Protein AF-A0A2P5MAA4-F1 (afdb_monomer_lite)

Structure (mmCIF, N/CA/C/O backbone):
data_AF-A0A2P5MAA4-F1
#
_entry.id   AF-A0A2P5MAA4-F1
#
loop_
_atom_site.group_PDB
_atom_site.id
_atom_site.type_symbol
_atom_site.label_atom_id
_atom_site.label_alt_id
_atom_site.label_comp_id
_atom_site.label_asym_id
_atom_site.label_entity_id
_atom_site.label_seq_id
_atom_site.pdbx_PDB_ins_code
_atom_site.Cartn_x
_atom_site.Cartn_y
_atom_site.Cartn_z
_atom_site.occupancy
_atom_site.B_iso_or_equiv
_atom_site.auth_seq_id
_atom_site.auth_comp_id
_atom_site.auth_asym_id
_atom_site.auth_atom_id
_atom_site.pdbx_PDB_model_num
ATOM 1 N N . LYS A 1 1 ? 20.363 11.329 -18.194 1.00 47.38 1 LYS A N 1
ATOM 2 C CA . LYS A 1 1 ? 19.305 10.296 -18.138 1.00 47.38 1 LYS A CA 1
ATOM 3 C C . LYS A 1 1 ? 17.981 11.043 -18.228 1.00 47.38 1 LYS A C 1
ATOM 5 O O . LYS A 1 1 ? 17.679 11.774 -17.304 1.00 47.38 1 LYS A O 1
ATOM 10 N N . GLN A 1 2 ? 17.305 11.021 -19.375 1.00 47.00 2 GLN A N 1
ATOM 11 C CA . GLN A 1 2 ? 15.979 11.631 -19.543 1.00 47.00 2 GLN A CA 1
ATOM 12 C C . GLN A 1 2 ? 14.954 10.492 -19.495 1.00 47.00 2 GLN A C 1
ATOM 14 O O . GLN A 1 2 ? 15.171 9.483 -20.163 1.00 47.00 2 GLN A O 1
ATOM 19 N N . ASN A 1 3 ? 13.895 10.679 -18.697 1.00 53.00 3 ASN A N 1
ATOM 20 C CA . ASN A 1 3 ? 12.770 9.768 -18.419 1.00 53.00 3 ASN A CA 1
ATOM 21 C C . ASN A 1 3 ? 13.020 8.710 -17.334 1.00 53.00 3 ASN A C 1
ATOM 23 O O . ASN A 1 3 ? 12.909 7.516 -17.596 1.00 53.00 3 ASN A O 1
ATOM 27 N N . ALA A 1 4 ? 13.336 9.132 -16.110 1.00 56.66 4 ALA A N 1
ATOM 28 C CA . ALA A 1 4 ? 13.158 8.238 -14.974 1.00 56.66 4 ALA A CA 1
ATOM 29 C C . ALA A 1 4 ? 11.679 8.196 -14.579 1.00 56.66 4 ALA A C 1
ATOM 31 O O . ALA A 1 4 ? 11.072 9.243 -14.339 1.00 56.66 4 ALA A O 1
ATOM 32 N N . GLY A 1 5 ? 11.095 6.998 -14.571 1.00 70.31 5 GLY A N 1
ATOM 33 C CA . GLY A 1 5 ? 9.736 6.783 -14.106 1.00 70.31 5 GLY A CA 1
ATOM 34 C C . GLY A 1 5 ? 9.678 6.891 -12.587 1.00 70.31 5 GLY A C 1
ATOM 35 O O . GLY A 1 5 ? 10.462 6.271 -11.868 1.00 70.31 5 GLY A O 1
ATOM 36 N N . PHE A 1 6 ? 8.732 7.683 -12.101 1.00 83.75 6 PHE A N 1
ATOM 37 C CA . PHE A 1 6 ? 8.316 7.681 -10.708 1.00 83.75 6 PHE A CA 1
ATOM 38 C C . PHE A 1 6 ? 6.809 7.472 -10.673 1.00 83.75 6 PHE A C 1
ATOM 40 O O . PHE A 1 6 ? 6.080 7.987 -11.525 1.00 83.75 6 PHE A O 1
ATOM 47 N N . GLY A 1 7 ? 6.341 6.708 -9.696 1.00 83.12 7 GLY A N 1
ATOM 48 C CA . GLY A 1 7 ? 4.919 6.477 -9.536 1.00 83.12 7 GLY A CA 1
ATOM 49 C C . GLY A 1 7 ? 4.572 5.996 -8.141 1.00 83.12 7 GLY A C 1
ATOM 50 O O . GLY A 1 7 ? 5.356 5.322 -7.474 1.00 83.12 7 GLY A O 1
ATOM 51 N N . SER A 1 8 ? 3.381 6.388 -7.710 1.00 85.81 8 SER A N 1
ATOM 52 C CA . SER A 1 8 ? 2.749 5.934 -6.481 1.00 85.81 8 SER A CA 1
ATOM 53 C C . SER A 1 8 ? 1.289 5.658 -6.809 1.00 85.81 8 SER A C 1
ATOM 55 O O . SER A 1 8 ? 0.563 6.549 -7.253 1.00 85.81 8 SER A O 1
ATOM 57 N N . TYR A 1 9 ? 0.884 4.404 -6.650 1.00 86.44 9 TYR A N 1
ATOM 58 C CA . TYR A 1 9 ? -0.506 3.985 -6.717 1.00 86.44 9 TYR A CA 1
ATOM 59 C C . TYR A 1 9 ? -0.965 3.583 -5.330 1.00 86.44 9 TYR A C 1
ATOM 61 O O . TYR A 1 9 ? -0.271 2.851 -4.622 1.00 86.44 9 TYR A O 1
ATOM 69 N N . SER A 1 10 ? -2.168 4.007 -4.966 1.00 88.94 10 SER A N 1
ATOM 70 C CA . SER A 1 10 ? -2.806 3.561 -3.741 1.00 88.94 10 SER A CA 1
ATOM 71 C C . SER A 1 10 ? -4.299 3.342 -3.931 1.00 88.94 10 SER A C 1
ATOM 73 O O . SER A 1 10 ? -4.956 3.993 -4.742 1.00 88.94 10 SER A O 1
ATOM 75 N N . LEU A 1 11 ? -4.825 2.381 -3.180 1.00 89.19 11 LEU A N 1
ATOM 76 C CA . LEU A 1 11 ? -6.247 2.112 -3.051 1.00 89.19 11 LEU A CA 1
ATOM 77 C C . LEU A 1 11 ? -6.568 2.005 -1.565 1.00 89.19 11 LEU A C 1
ATOM 79 O O . LEU A 1 11 ? -6.049 1.119 -0.882 1.00 89.19 11 LEU A O 1
ATOM 83 N N . SER A 1 12 ? -7.448 2.880 -1.087 1.00 93.62 12 SER A N 1
ATOM 84 C CA . SER A 1 12 ? -7.877 2.906 0.310 1.00 93.62 12 SER A CA 1
ATOM 85 C C . SER A 1 12 ? -9.345 2.532 0.445 1.00 93.62 12 SER A C 1
ATOM 87 O O . SER A 1 12 ? -10.189 2.974 -0.334 1.00 93.62 12 SER A O 1
ATOM 89 N N . PHE A 1 13 ? -9.660 1.726 1.454 1.00 93.06 13 PHE A N 1
ATOM 90 C CA . PHE A 1 13 ? -11.032 1.391 1.820 1.00 93.06 13 PHE A CA 1
ATOM 91 C C . PHE A 1 13 ? -11.165 1.180 3.327 1.00 93.06 13 PHE A C 1
ATOM 93 O O . PHE A 1 13 ? -10.220 0.785 4.011 1.00 93.06 13 PHE A O 1
ATOM 100 N N . THR A 1 14 ? -12.376 1.389 3.840 1.00 95.44 14 THR A N 1
ATOM 101 C CA . THR A 1 14 ? -12.677 1.244 5.268 1.00 95.44 14 THR A CA 1
ATOM 102 C C . THR A 1 14 ? -13.621 0.075 5.501 1.00 95.44 14 THR A C 1
ATOM 104 O O . THR A 1 14 ? -14.649 -0.054 4.836 1.00 95.44 14 THR A O 1
ATOM 107 N N . LYS A 1 15 ? -13.307 -0.767 6.490 1.00 92.69 15 LYS A N 1
ATOM 108 C CA . LYS A 1 15 ? -14.181 -1.852 6.949 1.00 92.69 15 LYS A CA 1
ATOM 109 C C . LYS A 1 15 ? -14.099 -1.993 8.467 1.00 92.69 15 LYS A C 1
ATOM 111 O O . LYS A 1 15 ? -13.014 -2.117 9.017 1.00 92.69 15 LYS A O 1
ATOM 116 N N . TYR A 1 16 ? -15.252 -1.986 9.140 1.00 93.44 16 TYR A N 1
ATOM 117 C CA . TYR A 1 16 ? -15.362 -2.111 10.604 1.00 93.44 16 TYR A CA 1
ATOM 118 C C . TYR A 1 16 ? -14.443 -1.154 11.394 1.00 93.44 16 TYR A C 1
ATOM 120 O O . TYR A 1 16 ? -13.782 -1.571 12.342 1.00 93.44 16 TYR A O 1
ATOM 128 N N . ASN A 1 17 ? -14.404 0.128 11.008 1.00 92.88 17 ASN A N 1
ATOM 129 C CA . ASN A 1 17 ? -13.546 1.171 11.605 1.00 92.88 17 ASN A CA 1
ATOM 130 C C . ASN A 1 17 ? -12.034 0.909 11.482 1.00 92.88 17 ASN A C 1
ATOM 132 O O . ASN A 1 17 ? -11.237 1.449 12.248 1.00 92.88 17 ASN A O 1
ATOM 136 N N . VAL A 1 18 ? -11.642 0.079 10.518 1.00 95.94 18 VAL A N 1
ATOM 137 C CA . VAL A 1 18 ? -10.253 -0.127 10.116 1.00 95.94 18 VAL A CA 1
ATOM 138 C C . VAL A 1 18 ? -10.098 0.392 8.695 1.00 95.94 18 VAL A C 1
ATOM 140 O O . VAL A 1 18 ? -10.852 -0.008 7.805 1.00 95.94 18 VAL A O 1
ATOM 143 N N . GLU A 1 19 ? -9.144 1.291 8.492 1.00 97.44 19 GLU A N 1
ATOM 144 C CA . GLU A 1 19 ? -8.744 1.757 7.169 1.00 97.44 19 GLU A CA 1
ATOM 145 C C . GLU A 1 19 ? -7.607 0.873 6.654 1.00 97.44 19 GLU A C 1
ATOM 147 O O . GLU A 1 19 ? -6.621 0.620 7.352 1.00 97.44 19 GLU A O 1
ATOM 152 N N . TYR A 1 20 ? -7.768 0.393 5.428 1.00 96.06 20 TYR A N 1
ATOM 153 C CA . TYR A 1 20 ? -6.784 -0.392 4.705 1.00 96.06 20 TYR A CA 1
ATOM 154 C C . TYR A 1 20 ? -6.344 0.412 3.490 1.00 96.06 20 TYR A C 1
ATOM 156 O O . TYR A 1 20 ? -7.180 0.747 2.655 1.00 96.06 20 TYR A O 1
ATOM 164 N N . SER A 1 21 ? -5.046 0.670 3.370 1.00 95.19 21 SER A N 1
ATOM 165 C CA . SER A 1 21 ? -4.452 1.333 2.208 1.00 95.19 21 SER A CA 1
ATOM 166 C C . SER A 1 21 ? -3.451 0.392 1.559 1.00 95.19 21 SER A C 1
ATOM 168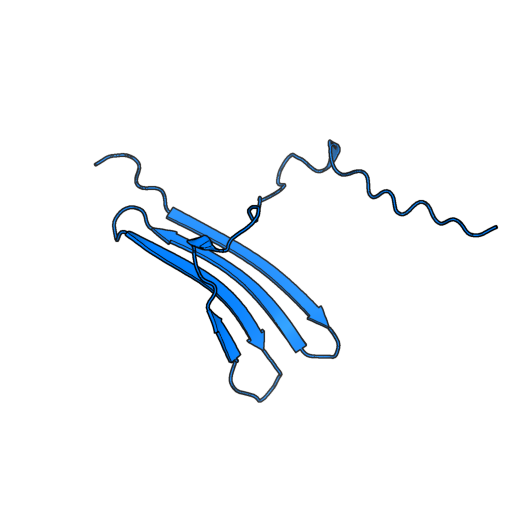 O O . SER A 1 21 ? -2.386 0.120 2.113 1.00 95.19 21 SER A O 1
ATOM 170 N N . ILE A 1 22 ? -3.812 -0.135 0.393 1.00 92.44 22 ILE A N 1
ATOM 171 C CA . ILE A 1 22 ? -2.909 -0.901 -0.465 1.00 92.44 22 ILE A CA 1
ATOM 172 C C . ILE A 1 22 ? -2.081 0.119 -1.236 1.00 92.44 22 ILE A C 1
ATOM 174 O O . ILE A 1 22 ? -2.654 1.041 -1.812 1.00 92.44 22 ILE A O 1
ATOM 178 N N . PHE A 1 23 ? -0.761 -0.026 -1.246 1.00 91.56 23 PHE A N 1
ATOM 179 C CA . PHE A 1 23 ? 0.132 0.914 -1.920 1.00 91.56 23 PHE A CA 1
ATOM 180 C C . PHE A 1 23 ? 1.168 0.186 -2.772 1.00 91.56 23 PHE A C 1
ATOM 182 O O . PHE A 1 23 ? 1.593 -0.918 -2.431 1.00 91.56 23 PHE A O 1
ATOM 189 N N . GLN A 1 24 ? 1.592 0.836 -3.852 1.00 90.50 24 GLN A N 1
ATOM 190 C CA . GLN A 1 24 ? 2.724 0.463 -4.690 1.00 90.50 24 GLN A CA 1
ATOM 191 C C . GLN A 1 24 ? 3.467 1.740 -5.092 1.00 90.50 24 GLN A C 1
ATOM 193 O O . GLN A 1 24 ? 2.885 2.625 -5.710 1.00 90.50 24 GLN A O 1
ATOM 198 N N . GLU A 1 25 ? 4.754 1.818 -4.777 1.00 91.00 25 GLU A N 1
ATOM 199 C CA . GLU A 1 25 ? 5.609 2.978 -5.022 1.00 91.00 25 GLU A CA 1
ATOM 200 C C . GLU A 1 25 ? 6.920 2.531 -5.657 1.00 91.00 25 GLU A C 1
ATOM 202 O O . GLU A 1 25 ? 7.494 1.510 -5.265 1.00 91.00 25 GLU A O 1
ATOM 207 N N . TRP A 1 26 ? 7.402 3.284 -6.641 1.00 90.69 26 TRP A N 1
ATOM 208 C CA . TRP A 1 26 ? 8.691 3.010 -7.261 1.00 90.69 26 TRP A CA 1
ATOM 209 C C . TRP A 1 26 ? 9.388 4.277 -7.740 1.00 90.69 26 TRP A C 1
ATOM 211 O O . TRP A 1 26 ? 8.757 5.280 -8.087 1.00 90.69 26 TRP A O 1
ATOM 221 N N . ASN A 1 27 ? 10.713 4.191 -7.778 1.00 90.00 27 ASN A N 1
ATOM 222 C CA . ASN A 1 27 ? 11.586 5.215 -8.319 1.00 90.00 27 ASN A CA 1
ATOM 223 C C . ASN A 1 27 ? 12.699 4.546 -9.135 1.00 90.00 27 ASN A C 1
ATOM 225 O O . ASN A 1 27 ? 13.551 3.839 -8.595 1.00 90.00 27 ASN A O 1
ATOM 229 N N . ASP A 1 28 ? 12.693 4.784 -10.446 1.00 85.56 28 ASP A N 1
ATOM 230 C CA . ASP A 1 28 ? 13.664 4.185 -11.364 1.00 85.56 28 ASP A CA 1
ATOM 231 C C . ASP A 1 28 ? 15.078 4.797 -11.242 1.00 85.56 28 ASP A C 1
ATOM 233 O O . ASP A 1 28 ? 16.046 4.195 -11.706 1.00 85.56 28 ASP A O 1
ATOM 237 N N . GLU A 1 29 ? 15.238 5.983 -10.634 1.00 86.25 29 GL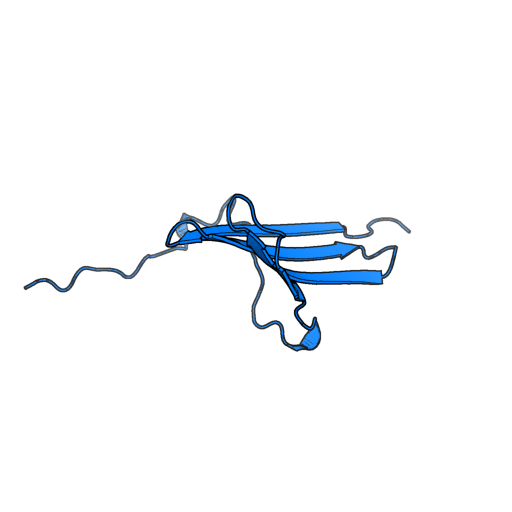U A N 1
ATOM 238 C CA . GLU A 1 29 ? 16.557 6.597 -10.394 1.00 86.25 29 GLU A CA 1
ATOM 239 C C . GLU A 1 29 ? 17.276 5.984 -9.197 1.00 86.25 29 GLU A C 1
ATOM 241 O O . GLU A 1 29 ? 18.488 5.769 -9.265 1.00 86.25 29 GLU A O 1
ATOM 246 N N . SER A 1 30 ? 16.537 5.731 -8.112 1.00 88.00 30 SER A N 1
ATOM 247 C CA . SER A 1 30 ? 17.062 5.152 -6.870 1.00 88.00 30 SER A CA 1
ATOM 248 C C . SER A 1 30 ? 16.952 3.625 -6.814 1.00 88.00 30 SER A C 1
ATOM 250 O O . SER A 1 30 ? 17.435 3.026 -5.857 1.00 88.00 30 SER A O 1
ATOM 252 N N . GLU A 1 31 ? 16.346 2.993 -7.827 1.00 84.25 31 GLU A N 1
ATOM 253 C CA . GLU A 1 31 ? 16.001 1.560 -7.849 1.00 84.25 31 GLU A CA 1
ATOM 254 C C . GLU A 1 31 ? 15.105 1.134 -6.668 1.00 84.25 31 GLU A C 1
ATOM 256 O O . GLU A 1 31 ? 15.020 -0.045 -6.307 1.00 84.25 31 GLU A O 1
ATOM 261 N N . GLU A 1 32 ? 14.403 2.093 -6.063 1.00 89.38 32 GLU A N 1
ATOM 262 C CA . GLU A 1 32 ? 13.522 1.852 -4.930 1.00 89.38 32 GLU A CA 1
ATOM 263 C C . GLU A 1 32 ? 12.182 1.290 -5.402 1.00 89.38 32 GLU A C 1
ATOM 265 O O . GLU A 1 32 ? 11.594 1.725 -6.395 1.00 89.38 32 GLU A O 1
ATOM 270 N N . TYR A 1 33 ? 11.688 0.301 -4.660 1.00 89.94 33 TYR A N 1
ATOM 271 C CA . TYR A 1 33 ? 10.384 -0.299 -4.886 1.00 89.94 33 TYR A CA 1
ATOM 272 C C . TYR A 1 33 ? 9.767 -0.716 -3.560 1.00 89.94 33 TYR A C 1
ATOM 274 O O . TYR A 1 33 ? 10.382 -1.465 -2.798 1.00 89.94 33 TYR A O 1
ATOM 282 N N . SER A 1 34 ? 8.531 -0.299 -3.323 1.00 91.50 34 SER A N 1
ATOM 283 C CA . SER A 1 34 ? 7.766 -0.670 -2.143 1.00 91.50 34 SER A CA 1
ATOM 284 C C . SER A 1 34 ? 6.346 -1.043 -2.540 1.00 91.50 34 SER A C 1
ATOM 286 O O . SER A 1 34 ? 5.721 -0.389 -3.367 1.00 91.50 34 SER A O 1
ATOM 288 N N . ILE A 1 35 ? 5.830 -2.120 -1.965 1.00 92.06 35 ILE A N 1
ATOM 289 C CA . ILE A 1 35 ? 4.438 -2.542 -2.118 1.00 92.06 35 ILE A CA 1
ATOM 290 C C . ILE A 1 35 ? 3.973 -3.084 -0.777 1.00 92.06 35 ILE A C 1
ATOM 292 O O . ILE A 1 35 ? 4.761 -3.704 -0.061 1.00 92.06 35 ILE A O 1
ATOM 296 N N . GLY A 1 36 ? 2.713 -2.881 -0.420 1.00 93.12 36 GLY A N 1
ATOM 297 C CA . GLY A 1 36 ? 2.195 -3.420 0.827 1.00 93.12 36 GLY A CA 1
ATOM 298 C C . GLY A 1 36 ? 0.796 -2.950 1.175 1.00 93.12 36 GLY A C 1
ATOM 299 O O . GLY A 1 36 ? 0.082 -2.371 0.359 1.00 93.12 36 GLY A O 1
ATOM 300 N N . VAL A 1 37 ? 0.419 -3.226 2.421 1.00 94.38 37 VAL A N 1
ATOM 301 C CA . VAL A 1 37 ? -0.848 -2.796 3.013 1.00 94.38 37 VAL A CA 1
ATOM 302 C C . VAL A 1 37 ? -0.562 -2.059 4.313 1.00 94.38 37 VAL A C 1
ATOM 304 O O . VAL A 1 37 ? 0.056 -2.607 5.228 1.00 94.38 37 VAL A O 1
ATOM 307 N N . VAL A 1 38 ? -1.033 -0.821 4.404 1.00 96.62 38 VAL A N 1
ATOM 308 C CA . VAL A 1 38 ? -1.102 -0.066 5.654 1.00 96.62 38 VAL A CA 1
ATOM 309 C C . VAL A 1 38 ? -2.468 -0.309 6.280 1.00 96.62 38 VAL A C 1
ATOM 311 O O . VAL A 1 38 ? -3.493 -0.142 5.626 1.00 96.62 38 VAL A O 1
ATOM 314 N N . ILE A 1 39 ? -2.475 -0.714 7.545 1.00 97.31 39 ILE A N 1
ATOM 315 C CA . ILE A 1 39 ? -3.680 -0.935 8.341 1.00 97.31 39 ILE A CA 1
ATOM 316 C C . ILE A 1 39 ? -3.691 0.112 9.451 1.00 97.31 39 ILE A C 1
ATOM 318 O O . ILE A 1 39 ? -2.823 0.102 10.332 1.00 97.31 39 ILE A O 1
ATOM 322 N N . SER A 1 40 ? -4.686 0.990 9.412 1.00 96.81 40 SER A N 1
ATOM 323 C CA . SER A 1 40 ? -4.856 2.090 10.356 1.00 96.81 40 SER A CA 1
ATOM 324 C C . SER A 1 40 ? -6.119 1.866 11.183 1.00 96.81 40 SER A C 1
ATOM 326 O O . SER A 1 40 ? -7.206 1.628 10.656 1.00 96.81 40 SER A O 1
ATOM 328 N N . VAL A 1 41 ? -5.971 1.935 12.504 1.00 95.44 41 VAL A N 1
ATOM 329 C CA . VAL A 1 41 ? -7.084 1.905 13.458 1.00 95.44 41 VAL A CA 1
ATOM 330 C C . VAL A 1 41 ? -6.955 3.142 14.325 1.00 95.44 41 VAL A C 1
ATOM 332 O O . VAL A 1 41 ? -5.878 3.396 14.867 1.00 95.44 41 VAL A O 1
ATOM 335 N N . GLU A 1 42 ? -8.038 3.898 14.463 1.00 92.44 42 GLU A N 1
ATOM 336 C CA . GLU A 1 42 ? -8.038 5.136 15.237 1.00 92.44 42 GLU A CA 1
ATOM 337 C C . GLU A 1 42 ? -7.470 4.919 16.652 1.00 92.44 42 GLU A C 1
ATOM 339 O O . GLU A 1 42 ? -7.798 3.951 17.345 1.00 92.44 42 GLU A O 1
ATOM 344 N N . GLY A 1 43 ? -6.557 5.804 17.061 1.00 92.69 43 GLY A N 1
ATOM 345 C CA . GLY A 1 43 ? -5.890 5.739 18.363 1.00 92.69 43 GLY A CA 1
ATOM 346 C C . GLY A 1 43 ? -4.837 4.632 18.507 1.00 92.69 43 GLY A C 1
ATOM 347 O O . GLY A 1 43 ? -4.287 4.465 19.596 1.00 92.69 43 GLY A O 1
ATOM 348 N N . LYS A 1 44 ? -4.525 3.876 17.446 1.00 94.50 44 LYS A N 1
ATOM 349 C CA . LYS A 1 44 ? -3.478 2.843 17.444 1.00 94.50 44 LYS A CA 1
ATOM 350 C C . LYS A 1 44 ? -2.369 3.177 16.453 1.00 94.50 44 LYS A C 1
ATOM 352 O O . LYS A 1 44 ? -2.542 3.948 15.517 1.00 94.50 44 LYS A O 1
ATOM 357 N N . LYS A 1 45 ? -1.203 2.565 16.665 1.00 95.12 45 LYS A N 1
ATOM 358 C CA . LYS A 1 45 ? -0.095 2.632 15.710 1.00 95.12 45 LYS A CA 1
ATOM 359 C C . LYS A 1 45 ? -0.464 1.862 14.441 1.00 95.12 45 LYS A C 1
ATOM 361 O O . LYS A 1 45 ? -0.952 0.736 14.536 1.00 95.12 45 LYS A O 1
ATOM 366 N N . ASN A 1 46 ? -0.156 2.443 13.285 1.00 95.69 46 ASN A N 1
ATOM 367 C CA . ASN A 1 46 ? -0.344 1.786 11.997 1.00 95.69 46 ASN A CA 1
ATOM 368 C C . ASN A 1 46 ? 0.495 0.510 11.909 1.00 95.69 46 ASN A C 1
ATOM 370 O O . ASN A 1 46 ? 1.658 0.469 12.329 1.00 95.69 46 ASN A O 1
ATOM 374 N N . ILE A 1 47 ? -0.105 -0.522 11.330 1.00 96.88 47 ILE A N 1
ATOM 375 C CA . ILE A 1 47 ? 0.570 -1.771 10.998 1.00 96.88 47 ILE A CA 1
ATOM 376 C C . ILE A 1 47 ? 0.879 -1.722 9.508 1.00 96.88 47 ILE A C 1
ATOM 378 O O . ILE A 1 47 ? -0.008 -1.456 8.703 1.00 96.88 47 ILE A O 1
ATOM 382 N N . VAL A 1 48 ? 2.133 -1.981 9.145 1.00 96.00 48 VAL A N 1
ATOM 383 C CA . VAL A 1 48 ? 2.557 -2.059 7.746 1.00 96.00 48 VAL A CA 1
ATOM 384 C C . VAL A 1 48 ? 2.906 -3.504 7.436 1.00 96.00 48 VAL A C 1
ATOM 386 O O . VAL A 1 48 ? 3.806 -4.080 8.050 1.00 96.00 48 VAL A O 1
ATOM 389 N N . LEU A 1 49 ? 2.175 -4.091 6.494 1.00 94.62 49 LEU A N 1
ATOM 390 C CA . LEU A 1 49 ? 2.470 -5.400 5.932 1.00 94.62 49 LEU A CA 1
ATOM 391 C C . LEU A 1 49 ? 3.180 -5.187 4.597 1.00 94.62 49 LEU A C 1
ATOM 393 O O . LEU A 1 49 ? 2.543 -4.873 3.593 1.00 94.62 49 LEU A O 1
ATOM 397 N N . ASN A 1 50 ? 4.505 -5.330 4.603 1.00 94.38 50 ASN A N 1
ATOM 398 C CA . ASN A 1 50 ? 5.309 -5.203 3.391 1.00 94.38 50 ASN A CA 1
ATOM 399 C C . ASN A 1 50 ? 5.071 -6.410 2.479 1.00 94.38 50 ASN A C 1
ATOM 401 O O . ASN A 1 50 ? 5.180 -7.560 2.910 1.00 94.38 50 ASN A O 1
ATOM 405 N N . GLY A 1 51 ? 4.768 -6.140 1.218 1.00 90.19 51 GLY A N 1
ATOM 406 C CA . GLY A 1 51 ? 4.715 -7.132 0.158 1.00 90.19 51 GLY A CA 1
ATOM 407 C C . GLY A 1 51 ? 6.094 -7.397 -0.444 1.00 90.19 51 GLY A C 1
ATOM 408 O O . GLY A 1 51 ? 7.056 -6.654 -0.246 1.00 90.19 51 GLY A O 1
ATOM 409 N N . ILE A 1 52 ? 6.187 -8.478 -1.215 1.00 89.56 52 ILE A N 1
ATOM 410 C CA . ILE A 1 52 ? 7.386 -8.834 -1.973 1.00 89.56 52 ILE A CA 1
ATOM 411 C C . ILE A 1 52 ? 7.113 -8.490 -3.437 1.00 89.56 52 ILE A C 1
ATOM 413 O O . ILE A 1 52 ? 6.184 -9.028 -4.027 1.00 89.56 52 ILE A O 1
ATOM 417 N N . LYS A 1 53 ? 7.953 -7.654 -4.064 1.00 86.44 53 LYS A N 1
ATOM 418 C CA . LYS A 1 53 ? 7.799 -7.251 -5.481 1.00 86.44 53 LYS A CA 1
ATOM 419 C C . LYS A 1 53 ? 7.524 -8.430 -6.426 1.00 86.44 53 LYS A C 1
ATOM 421 O O . LYS A 1 53 ? 6.712 -8.330 -7.333 1.00 86.44 53 LYS A O 1
ATOM 426 N N . LYS A 1 54 ? 8.202 -9.561 -6.205 1.00 86.88 54 LYS A N 1
ATOM 427 C CA . LYS A 1 54 ? 8.099 -10.766 -7.046 1.00 86.88 54 LYS A CA 1
ATOM 428 C C . LYS A 1 54 ? 6.802 -11.561 -6.869 1.00 86.88 54 LYS A C 1
ATOM 430 O O . LYS A 1 54 ? 6.543 -12.427 -7.692 1.00 86.88 54 LYS A O 1
ATOM 435 N N . SER A 1 55 ? 6.039 -11.322 -5.802 1.00 82.81 55 SER A N 1
ATOM 436 C CA . SER A 1 55 ? 4.763 -12.004 -5.547 1.00 82.81 55 SER A CA 1
ATOM 437 C C . SER A 1 55 ? 3.557 -11.178 -5.984 1.00 82.81 55 SER A C 1
ATOM 439 O O . SER A 1 55 ? 2.429 -11.543 -5.672 1.00 82.81 55 SER A O 1
ATOM 441 N N . GLN A 1 56 ? 3.780 -10.028 -6.619 1.0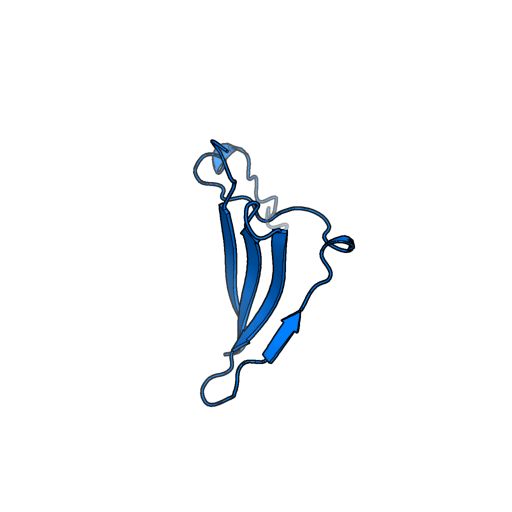0 82.75 56 GLN A N 1
ATOM 442 C CA . GLN A 1 56 ? 2.699 -9.216 -7.142 1.00 82.75 56 GLN A CA 1
ATOM 443 C C . GLN A 1 56 ? 2.073 -9.903 -8.354 1.00 82.75 56 GLN A C 1
ATOM 445 O O . GLN A 1 56 ? 2.757 -10.212 -9.329 1.00 82.75 56 GLN A O 1
ATOM 450 N N . GLU A 1 57 ? 0.759 -10.071 -8.301 1.00 80.81 57 GLU A N 1
ATOM 451 C CA . GLU A 1 57 ? -0.058 -10.499 -9.427 1.00 80.81 57 GLU A CA 1
ATOM 452 C C . GLU A 1 57 ? -1.003 -9.346 -9.790 1.00 80.81 57 GLU A C 1
ATOM 454 O O . GLU A 1 57 ? -1.734 -8.839 -8.939 1.00 80.81 57 GLU A O 1
ATOM 459 N N . GLY A 1 58 ? -0.956 -8.895 -11.046 1.00 73.12 58 GLY A N 1
ATOM 460 C CA . GLY A 1 58 ? -1.689 -7.710 -11.504 1.00 73.12 58 GLY A CA 1
ATOM 461 C C . GLY A 1 58 ? -1.021 -6.378 -11.132 1.00 73.12 58 GLY A C 1
ATOM 462 O O . GLY A 1 58 ? 0.089 -6.334 -10.606 1.00 73.12 58 GLY A O 1
ATOM 463 N N . SER A 1 5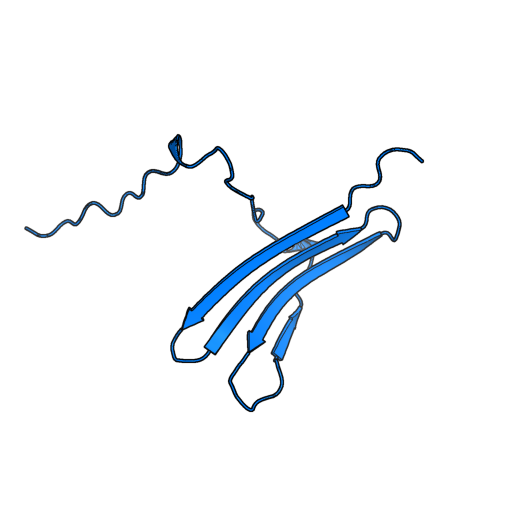9 ? -1.684 -5.264 -11.442 1.00 67.81 59 SER A N 1
ATOM 464 C CA . SER A 1 59 ? -1.239 -3.912 -11.081 1.00 67.81 59 SER A CA 1
ATOM 465 C C . SER A 1 59 ? -2.435 -3.081 -10.647 1.00 67.81 59 SER A C 1
ATOM 467 O O . SER A 1 59 ? -3.528 -3.243 -11.188 1.00 67.81 59 SER A O 1
ATOM 469 N N . LEU A 1 60 ? -2.217 -2.156 -9.710 1.00 71.12 60 LEU A N 1
ATOM 470 C CA . LEU A 1 60 ? -3.123 -1.026 -9.553 1.00 71.12 60 LEU A CA 1
ATOM 471 C C . LEU A 1 60 ? -2.999 -0.172 -10.820 1.00 71.12 60 LEU A C 1
ATOM 473 O O . LEU A 1 60 ? -1.890 0.165 -11.235 1.00 71.12 60 LEU A O 1
ATOM 477 N N . ILE A 1 61 ? -4.126 0.101 -11.466 1.00 63.78 61 ILE A N 1
ATOM 478 C CA . ILE A 1 61 ? -4.210 0.922 -12.674 1.00 63.78 61 ILE A CA 1
ATOM 479 C C . ILE A 1 61 ? -5.160 2.067 -12.348 1.00 63.78 61 ILE A C 1
ATOM 481 O O . ILE A 1 61 ? -6.251 1.845 -11.820 1.00 63.78 61 ILE A O 1
ATOM 485 N N . LEU A 1 62 ? -4.734 3.294 -12.639 1.00 62.16 62 LEU A N 1
ATOM 486 C CA . LEU A 1 62 ? -5.591 4.463 -12.522 1.00 62.16 62 LEU A CA 1
ATOM 487 C C . LEU A 1 62 ? -6.537 4.496 -13.730 1.00 62.16 62 LEU A C 1
ATOM 489 O O . LEU A 1 62 ? -6.112 4.741 -14.856 1.00 62.16 62 LEU A O 1
ATOM 493 N N . LEU A 1 63 ? -7.818 4.225 -13.491 1.00 64.38 63 LEU A N 1
ATOM 494 C CA . LEU A 1 63 ? -8.856 4.134 -14.523 1.00 64.38 63 LEU A CA 1
ATOM 495 C C . LEU A 1 63 ? -9.409 5.527 -14.873 1.00 64.38 63 LEU A C 1
ATOM 497 O O . LEU A 1 63 ? -10.617 5.742 -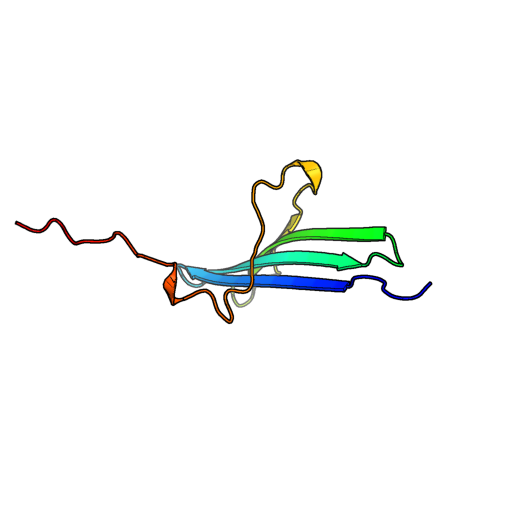14.818 1.00 64.38 63 LEU A O 1
ATOM 501 N N . GLU A 1 64 ? -8.554 6.501 -15.192 1.00 58.97 64 GLU A N 1
ATOM 502 C CA . GLU A 1 64 ? -9.026 7.864 -15.502 1.00 58.97 64 GLU A CA 1
ATOM 503 C C . GLU A 1 64 ? -9.809 7.955 -16.833 1.00 58.97 64 GLU A C 1
ATOM 505 O O . GLU A 1 64 ? -10.594 8.882 -16.994 1.00 58.97 64 GLU A O 1
ATOM 510 N N . ASP A 1 65 ? -9.726 6.949 -17.721 1.00 53.16 65 ASP A N 1
ATOM 511 C CA . ASP A 1 65 ? -10.440 6.916 -19.020 1.00 53.16 65 ASP A CA 1
ATOM 512 C C . ASP A 1 65 ? -11.112 5.562 -19.373 1.00 53.16 65 ASP A C 1
ATOM 514 O O . ASP A 1 65 ? -11.669 5.377 -20.463 1.00 53.16 65 ASP A O 1
ATOM 518 N N . GLU A 1 66 ? -11.099 4.588 -18.457 1.00 54.22 66 GLU A N 1
ATOM 519 C CA . GLU A 1 66 ? -11.527 3.202 -18.727 1.00 54.22 66 GLU A CA 1
ATOM 520 C C . GLU A 1 66 ? -12.878 2.811 -18.110 1.00 54.22 66 GLU A C 1
ATOM 522 O O . GLU A 1 66 ? -13.309 1.670 -18.257 1.00 54.22 66 GLU A O 1
ATOM 527 N N . ASN A 1 67 ? -13.619 3.756 -17.515 1.00 55.25 67 ASN A N 1
ATOM 528 C CA . ASN A 1 67 ? -14.964 3.510 -16.962 1.00 55.25 67 ASN A CA 1
ATOM 529 C C . ASN A 1 67 ? -15.924 2.824 -17.955 1.00 55.25 67 ASN A C 1
ATOM 531 O O . ASN A 1 67 ? -16.821 2.092 -17.549 1.00 55.25 67 ASN A O 1
ATOM 535 N N . LYS A 1 68 ? -15.727 3.026 -19.264 1.00 55.56 68 LYS A N 1
ATOM 536 C CA . LYS A 1 68 ? -16.521 2.394 -20.331 1.00 55.56 68 LYS A CA 1
ATOM 537 C C . LYS A 1 68 ? -16.277 0.888 -20.508 1.00 55.56 68 LYS A C 1
ATOM 539 O O . LYS A 1 68 ? -17.070 0.238 -21.180 1.00 55.56 68 LYS A O 1
ATOM 544 N N . TYR A 1 69 ? -15.189 0.350 -19.957 1.00 55.56 69 TYR A N 1
ATOM 545 C CA . TYR A 1 69 ? -14.820 -1.067 -20.052 1.00 55.56 69 TYR A CA 1
ATOM 546 C C . TYR A 1 69 ? -15.142 -1.858 -18.779 1.00 55.56 69 TYR A C 1
ATOM 548 O O . TYR A 1 69 ? -14.985 -3.076 -18.762 1.00 55.56 69 TYR A O 1
ATOM 556 N N . ILE A 1 70 ? -15.609 -1.187 -17.723 1.00 58.66 70 ILE A N 1
ATOM 557 C CA . ILE A 1 70 ? -15.987 -1.830 -16.466 1.00 58.66 70 ILE A CA 1
ATOM 558 C C . ILE A 1 70 ? -17.479 -2.162 -16.530 1.00 58.66 70 ILE A C 1
ATOM 560 O O . ILE A 1 70 ? -18.331 -1.314 -16.266 1.00 58.66 70 ILE A O 1
ATOM 564 N N . GLN A 1 71 ? -17.804 -3.408 -16.872 1.00 56.03 71 GLN A N 1
ATOM 565 C CA . GLN A 1 71 ? -19.115 -3.981 -16.578 1.00 56.03 71 GLN A CA 1
ATOM 566 C C . GLN A 1 71 ? -19.049 -4.619 -15.188 1.00 56.03 71 GLN A C 1
ATOM 568 O O . GLN A 1 71 ? -18.311 -5.572 -14.956 1.00 56.03 71 GLN A O 1
ATOM 573 N N . ASN A 1 72 ? -19.784 -4.051 -14.231 1.00 50.28 72 ASN A N 1
ATOM 574 C CA . ASN A 1 72 ? -20.056 -4.743 -12.977 1.00 50.28 72 ASN A CA 1
ATOM 575 C C . ASN A 1 72 ? -21.122 -5.806 -13.265 1.00 50.28 72 ASN A C 1
ATOM 577 O O . ASN A 1 72 ? -22.306 -5.482 -13.271 1.00 50.28 72 ASN A O 1
ATOM 581 N N . ASP A 1 73 ? -20.720 -7.066 -13.437 1.00 54.97 73 ASP A N 1
ATOM 582 C CA . ASP A 1 73 ? -21.634 -8.209 -13.630 1.00 54.97 73 ASP A CA 1
ATOM 583 C C . ASP A 1 73 ? -22.419 -8.593 -12.357 1.00 54.97 73 ASP A C 1
ATOM 585 O O . ASP A 1 73 ? -22.915 -9.710 -12.214 1.00 54.97 73 ASP A O 1
ATOM 589 N N . PHE A 1 74 ? -22.594 -7.666 -11.411 1.00 48.28 74 PHE A N 1
ATOM 590 C CA . PHE A 1 74 ? -23.536 -7.832 -10.304 1.00 48.28 74 PHE A CA 1
ATOM 591 C C . PHE A 1 74 ? -24.971 -7.546 -10.779 1.00 48.28 74 PHE A C 1
ATOM 593 O O . PHE A 1 74 ? -25.701 -6.736 -10.203 1.00 48.28 74 PHE A O 1
ATOM 600 N N . GLU A 1 75 ? -25.404 -8.247 -11.828 1.00 49.09 75 GLU A N 1
ATOM 601 C CA . GLU A 1 75 ? -26.825 -8.426 -12.087 1.00 49.09 75 GLU A CA 1
ATOM 602 C C . GLU A 1 75 ? -27.386 -9.388 -11.039 1.00 49.09 75 GLU A C 1
ATOM 604 O O . GLU A 1 75 ? -27.199 -10.603 -11.019 1.00 49.09 75 GLU A O 1
ATOM 609 N N . LYS A 1 76 ? -28.027 -8.740 -10.080 1.00 44.78 76 LYS A N 1
ATOM 610 C CA . LYS A 1 76 ? -28.918 -9.233 -9.046 1.00 44.78 76 LYS A CA 1
ATOM 611 C C . LYS A 1 76 ? -29.837 -10.359 -9.571 1.00 44.78 76 LYS A C 1
ATOM 613 O O . LYS A 1 76 ? -30.944 -10.087 -10.021 1.00 44.78 76 LYS A O 1
ATOM 618 N N . ASN A 1 77 ? -29.434 -11.621 -9.421 1.00 45.38 77 ASN A N 1
ATOM 619 C CA . ASN A 1 77 ? -30.372 -12.749 -9.419 1.00 45.38 77 ASN A CA 1
ATOM 620 C C . ASN A 1 77 ? -31.184 -12.702 -8.114 1.00 45.38 77 ASN A C 1
ATOM 622 O O . ASN A 1 77 ? -30.842 -13.353 -7.128 1.00 45.38 77 ASN A O 1
ATOM 626 N N . ILE A 1 78 ? -32.214 -11.858 -8.087 1.00 45.78 78 ILE A N 1
ATOM 627 C CA . ILE A 1 78 ? -33.330 -11.976 -7.147 1.00 45.78 78 ILE A CA 1
ATOM 628 C C . ILE A 1 78 ? -34.568 -12.227 -8.006 1.00 45.78 78 ILE A C 1
ATOM 630 O O . ILE A 1 78 ? -35.184 -11.278 -8.489 1.00 45.78 78 ILE A O 1
ATOM 634 N N . GLU A 1 79 ? -34.876 -13.506 -8.199 1.00 43.62 79 GLU A N 1
ATOM 635 C CA . GLU A 1 79 ? -36.247 -13.994 -8.386 1.00 43.62 79 GLU A CA 1
ATOM 636 C C . GLU A 1 79 ? -36.739 -14.582 -7.060 1.00 43.62 79 GLU A C 1
ATOM 638 O O . GLU A 1 79 ? -35.926 -15.250 -6.374 1.00 43.62 79 GLU A O 1
#

Sequence (79 aa):
KQNAGFGSYSLSFTKYNVEYSIFQEWNDESEEYSIGVVISVEGKKNIVLNGIKKSQEGSLILLEDENKYIQNDFEKNIE

Foldseek 3Di:
DPDWDWDKDWDWDDDPQKIKIWIWTATNVVRDTWTWIWIDHPPDDIDTGTDDPVPDDDDDDDPPPPPVVDDPPPPDPDD

Secondary structure (DSSP, 8-state):
-----EEEEEEEEEETTEEEEEEEEEETTTTEEEEEEEEEETTSPPEEEE--GGG--S-----SS-GGG----------

pLDDT: mean 79.09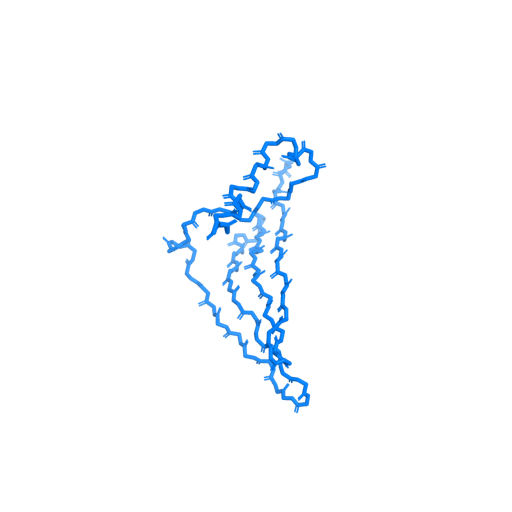, std 17.83, range [43.62, 97.44]

Radius of gyration: 16.91 Å; chains: 1; bounding box: 56×26×39 Å